Protein AF-A0A836BDU6-F1 (afdb_monomer_lite)

Radius of gyration: 15.28 Å; chains: 1; bounding box: 36×24×41 Å

Structure (mmCIF, N/CA/C/O backbone):
data_AF-A0A836BDU6-F1
#
_entry.id   AF-A0A836BDU6-F1
#
loop_
_atom_site.group_PDB
_atom_site.id
_atom_site.type_symbol
_atom_site.label_atom_id
_atom_site.label_alt_id
_atom_site.label_comp_id
_atom_site.label_asym_id
_atom_site.label_entity_id
_atom_site.label_seq_id
_atom_site.pdbx_PDB_ins_code
_atom_site.Cartn_x
_atom_site.Cartn_y
_atom_site.Cartn_z
_atom_site.occupancy
_atom_site.B_iso_or_equiv
_atom_site.auth_seq_id
_atom_site.auth_comp_id
_atom_site.auth_asym_id
_atom_site.auth_atom_id
_atom_site.pdbx_PDB_model_num
ATOM 1 N N . MET A 1 1 ? 21.487 -6.720 -17.155 1.00 61.06 1 MET A N 1
ATOM 2 C CA . MET A 1 1 ? 20.183 -6.040 -17.330 1.00 61.06 1 MET A CA 1
ATOM 3 C C . MET A 1 1 ? 19.051 -6.851 -16.689 1.00 61.06 1 MET A C 1
ATOM 5 O O . MET A 1 1 ? 18.380 -6.299 -15.833 1.00 61.06 1 MET A O 1
ATOM 9 N N . ILE A 1 2 ? 18.951 -8.164 -16.954 1.00 63.28 2 ILE A N 1
ATOM 10 C CA . ILE A 1 2 ? 17.953 -9.092 -16.362 1.00 63.28 2 ILE A CA 1
ATOM 11 C C . ILE A 1 2 ? 17.946 -9.088 -14.818 1.00 63.28 2 ILE A C 1
ATOM 13 O O . ILE A 1 2 ? 16.914 -8.830 -14.210 1.00 63.28 2 ILE A O 1
ATOM 17 N N . ALA A 1 3 ? 19.108 -9.233 -14.169 1.00 72.00 3 ALA A N 1
ATOM 18 C CA . ALA A 1 3 ? 19.194 -9.253 -12.699 1.00 72.00 3 ALA A CA 1
ATOM 19 C C . ALA A 1 3 ? 18.709 -7.954 -12.013 1.00 72.00 3 ALA A C 1
ATOM 21 O O . ALA A 1 3 ? 18.288 -7.967 -10.856 1.00 72.00 3 ALA A O 1
ATOM 22 N N . PHE A 1 4 ? 18.777 -6.813 -12.711 1.00 74.25 4 PHE A N 1
ATOM 23 C CA . PHE A 1 4 ? 18.329 -5.527 -12.172 1.00 74.25 4 PHE A CA 1
ATOM 24 C C . PHE A 1 4 ? 16.803 -5.398 -12.238 1.00 74.25 4 PHE A C 1
ATOM 26 O O . PHE A 1 4 ? 16.182 -4.966 -11.269 1.00 74.25 4 PHE A O 1
ATOM 33 N N . GLU A 1 5 ? 16.198 -5.848 -13.337 1.00 81.56 5 GLU A N 1
ATOM 34 C CA . GLU A 1 5 ? 14.745 -5.894 -13.498 1.00 81.56 5 GLU A CA 1
ATOM 35 C C . GLU A 1 5 ? 14.099 -6.914 -12.547 1.00 81.56 5 GLU A C 1
ATOM 37 O O . GLU A 1 5 ? 13.128 -6.586 -11.863 1.00 81.56 5 GLU A O 1
ATOM 42 N N . GLU A 1 6 ? 14.693 -8.104 -12.399 1.00 86.19 6 GLU A N 1
ATOM 43 C CA . GLU A 1 6 ? 14.269 -9.108 -11.412 1.00 86.19 6 GLU A CA 1
ATOM 44 C C . GLU A 1 6 ? 14.315 -8.562 -9.981 1.00 86.19 6 GLU A C 1
ATOM 46 O O . GLU A 1 6 ? 13.402 -8.794 -9.183 1.00 86.19 6 GLU A O 1
ATOM 51 N N . ASN A 1 7 ? 15.352 -7.787 -9.645 1.00 89.62 7 ASN A N 1
ATOM 52 C CA . ASN A 1 7 ? 15.445 -7.140 -8.342 1.00 89.62 7 ASN A CA 1
ATOM 53 C C . ASN A 1 7 ? 14.285 -6.162 -8.105 1.00 89.62 7 ASN A C 1
ATOM 55 O O . ASN A 1 7 ? 13.713 -6.175 -7.017 1.00 89.62 7 ASN A O 1
ATOM 59 N N . ILE A 1 8 ? 13.902 -5.354 -9.101 1.00 92.06 8 ILE A N 1
ATOM 60 C CA . ILE A 1 8 ? 12.739 -4.464 -8.973 1.00 92.06 8 ILE A CA 1
ATOM 61 C C . ILE A 1 8 ? 11.441 -5.267 -8.881 1.00 92.06 8 ILE A C 1
ATOM 63 O O . ILE A 1 8 ? 10.634 -4.979 -7.998 1.00 92.06 8 ILE A O 1
ATOM 67 N N . LYS A 1 9 ? 11.244 -6.297 -9.719 1.00 94.06 9 LYS A N 1
ATOM 68 C CA . LYS A 1 9 ? 10.045 -7.155 -9.656 1.00 94.06 9 LYS A CA 1
ATOM 69 C C . LYS A 1 9 ? 9.864 -7.773 -8.265 1.00 94.06 9 LYS A C 1
ATOM 71 O O . LYS A 1 9 ? 8.750 -7.785 -7.751 1.00 94.06 9 LYS A O 1
ATOM 76 N N . ARG A 1 10 ? 10.946 -8.189 -7.594 1.00 95.75 10 ARG A N 1
ATOM 77 C CA . ARG A 1 10 ? 10.896 -8.685 -6.200 1.00 95.75 10 ARG A CA 1
ATOM 78 C C . ARG A 1 10 ? 10.414 -7.643 -5.188 1.00 95.75 10 ARG A C 1
ATOM 80 O O . ARG A 1 10 ? 9.786 -8.012 -4.200 1.00 95.75 10 ARG A O 1
ATOM 87 N N . ILE A 1 11 ? 10.724 -6.367 -5.399 1.00 97.00 11 ILE A N 1
ATOM 88 C CA . ILE A 1 11 ? 10.266 -5.272 -4.530 1.00 97.00 11 ILE A CA 1
ATOM 89 C C . ILE A 1 11 ? 8.801 -4.943 -4.831 1.00 97.00 11 ILE A C 1
ATOM 91 O O . ILE A 1 11 ? 8.001 -4.798 -3.913 1.00 97.00 11 ILE A O 1
ATOM 95 N N . ILE A 1 12 ? 8.428 -4.904 -6.113 1.00 97.62 12 ILE A N 1
ATOM 96 C CA . ILE A 1 12 ? 7.037 -4.729 -6.555 1.00 97.62 12 ILE A CA 1
ATOM 97 C C . ILE A 1 12 ? 6.141 -5.843 -5.999 1.00 97.62 12 ILE A C 1
ATOM 99 O O . ILE A 1 12 ? 5.025 -5.573 -5.565 1.00 97.62 12 ILE A O 1
ATOM 103 N N . LYS A 1 13 ? 6.639 -7.082 -5.941 1.00 98.00 13 LYS A N 1
ATOM 104 C CA . LYS A 1 13 ? 5.914 -8.196 -5.326 1.00 98.00 13 LYS A CA 1
ATOM 105 C C . LYS A 1 13 ? 5.643 -7.956 -3.836 1.00 98.00 13 LYS A C 1
ATOM 107 O O . LYS A 1 13 ? 4.515 -8.142 -3.407 1.00 98.00 13 LYS A O 1
ATOM 112 N N . GLN A 1 14 ? 6.631 -7.479 -3.078 1.00 98.12 14 GLN A N 1
ATOM 113 C CA . GLN A 1 14 ? 6.452 -7.165 -1.652 1.00 98.12 14 GLN A CA 1
ATOM 114 C C . GLN A 1 14 ? 5.441 -6.035 -1.426 1.00 98.12 14 GLN A C 1
ATOM 116 O O . GLN A 1 14 ? 4.631 -6.110 -0.511 1.00 98.12 14 GLN A O 1
ATOM 121 N N . ILE A 1 15 ? 5.434 -5.016 -2.291 1.00 98.44 15 ILE A N 1
ATOM 122 C CA . ILE A 1 15 ? 4.390 -3.980 -2.280 1.00 98.44 15 ILE A CA 1
ATOM 123 C C . ILE A 1 15 ? 3.006 -4.611 -2.469 1.00 98.44 15 ILE A C 1
ATOM 125 O O . ILE A 1 15 ? 2.065 -4.274 -1.755 1.00 98.44 15 ILE A O 1
ATOM 129 N N . PHE A 1 16 ? 2.875 -5.517 -3.440 1.00 98.44 16 PHE A N 1
ATOM 130 C CA . PHE A 1 16 ? 1.607 -6.183 -3.709 1.00 98.44 16 PHE A CA 1
ATOM 131 C C . PHE A 1 16 ? 1.157 -7.057 -2.531 1.00 98.44 16 PHE A C 1
ATOM 133 O O . PHE A 1 16 ? -0.018 -7.042 -2.186 1.00 98.44 16 PHE A O 1
ATOM 140 N N . GLU A 1 17 ? 2.080 -7.760 -1.874 1.00 98.44 17 GLU A N 1
ATOM 141 C CA . GLU A 1 17 ? 1.814 -8.551 -0.662 1.00 98.44 17 GLU A CA 1
ATOM 142 C C . GLU A 1 17 ? 1.329 -7.673 0.509 1.00 98.44 17 GLU A C 1
ATOM 144 O O . GLU A 1 17 ? 0.343 -8.015 1.167 1.00 98.44 17 GLU A O 1
ATOM 149 N N . SER A 1 18 ? 1.941 -6.503 0.726 1.00 98.50 18 SER A N 1
ATOM 150 C CA . SER A 1 18 ? 1.450 -5.516 1.702 1.00 98.50 18 SER A CA 1
ATOM 151 C C . SER A 1 18 ? 0.038 -5.030 1.366 1.00 98.50 18 SER A C 1
ATOM 153 O O . SER A 1 18 ? -0.822 -4.954 2.240 1.00 98.50 18 SER A O 1
ATOM 155 N N . TYR A 1 19 ? -0.237 -4.749 0.090 1.00 98.56 19 TYR A N 1
ATOM 156 C CA . TYR A 1 19 ? -1.574 -4.364 -0.359 1.00 98.56 19 TYR A CA 1
ATOM 157 C C . TYR A 1 19 ? -2.615 -5.474 -0.123 1.00 98.56 19 TYR A C 1
ATOM 159 O O . TYR A 1 19 ? -3.694 -5.189 0.392 1.00 98.56 19 TYR A O 1
ATOM 167 N N . GLN A 1 20 ? -2.291 -6.737 -0.426 1.00 98.44 20 GLN A N 1
ATOM 168 C CA . GLN A 1 20 ? -3.176 -7.874 -0.134 1.00 98.44 20 GLN A CA 1
ATOM 169 C C . GLN A 1 20 ? -3.446 -8.008 1.367 1.00 98.44 20 GLN A C 1
ATOM 171 O O . GLN A 1 20 ? -4.594 -8.185 1.769 1.00 98.44 20 GLN A O 1
ATOM 176 N N . THR A 1 21 ? -2.421 -7.810 2.199 1.00 98.44 21 THR A N 1
ATOM 177 C CA . THR A 1 21 ? -2.578 -7.809 3.661 1.00 98.44 21 THR A CA 1
ATOM 178 C C . THR A 1 21 ? -3.640 -6.796 4.099 1.00 98.44 21 THR A C 1
ATOM 180 O O . THR A 1 21 ? -4.506 -7.133 4.901 1.00 98.44 21 THR A O 1
ATOM 183 N N . LEU A 1 22 ? -3.648 -5.581 3.531 1.00 98.25 22 LEU A N 1
ATOM 184 C CA . LEU A 1 22 ? -4.671 -4.567 3.830 1.00 98.25 22 LEU A CA 1
ATOM 185 C C . LEU A 1 22 ? -6.089 -4.987 3.402 1.00 98.25 22 LEU A C 1
ATOM 187 O O . LEU A 1 22 ? -7.062 -4.624 4.068 1.00 98.25 22 LEU A O 1
ATOM 191 N N . LEU A 1 23 ? -6.238 -5.742 2.311 1.00 98.06 23 LEU A N 1
ATOM 192 C CA . LEU A 1 23 ? -7.545 -6.243 1.869 1.00 98.06 23 LEU A CA 1
ATOM 193 C C . LEU A 1 23 ? -8.129 -7.271 2.849 1.00 98.06 23 LEU A C 1
ATOM 195 O O . LEU A 1 23 ? -9.341 -7.284 3.069 1.00 98.06 23 LEU A O 1
ATOM 199 N N . GLU A 1 24 ? -7.272 -8.091 3.456 1.00 97.69 24 GLU A N 1
ATOM 200 C CA . GLU A 1 24 ? -7.651 -9.217 4.319 1.00 97.69 24 GLU A CA 1
ATOM 201 C C . GLU A 1 24 ? -7.968 -8.828 5.775 1.00 97.69 24 GLU A C 1
ATOM 203 O O . GLU A 1 24 ? -8.540 -9.634 6.521 1.00 97.69 24 GLU A O 1
ATOM 208 N N . LEU A 1 25 ? -7.624 -7.605 6.196 1.00 96.75 25 LEU A N 1
ATOM 209 C CA . LEU A 1 25 ? -7.913 -7.112 7.547 1.00 96.75 25 LEU A CA 1
ATOM 210 C C . LEU A 1 25 ? -9.418 -7.075 7.846 1.00 96.75 25 LEU A C 1
ATOM 212 O O . LEU A 1 25 ? -10.255 -6.848 6.967 1.00 96.75 25 LEU A O 1
ATOM 216 N N . LYS A 1 26 ? -9.751 -7.272 9.127 1.00 94.69 26 LYS A N 1
ATOM 217 C CA . LYS A 1 26 ? -11.132 -7.443 9.614 1.00 94.69 26 LYS A CA 1
ATOM 218 C C . LYS A 1 26 ? -11.598 -6.304 10.517 1.00 94.69 26 LYS A C 1
ATOM 220 O O . LYS A 1 26 ? -12.614 -6.444 11.192 1.00 94.69 26 LYS A O 1
ATOM 225 N N . ASP A 1 27 ? -10.860 -5.199 10.520 1.00 92.19 27 ASP A N 1
ATOM 226 C CA . ASP A 1 27 ? -11.184 -3.970 11.243 1.00 92.19 27 ASP A CA 1
ATOM 227 C C . ASP A 1 27 ? -11.282 -4.175 12.767 1.00 92.19 27 ASP A C 1
ATOM 229 O O . ASP A 1 27 ? -12.084 -3.538 13.448 1.00 92.19 27 ASP A O 1
ATOM 233 N N . LYS A 1 28 ? -10.471 -5.090 13.317 1.00 92.06 28 LYS A N 1
ATOM 234 C CA . LYS A 1 28 ? -10.450 -5.416 14.755 1.00 92.06 28 LYS A CA 1
ATOM 235 C C . LYS A 1 28 ? -9.359 -4.634 15.506 1.00 92.06 28 LYS A C 1
ATOM 237 O O . LYS A 1 28 ? -8.404 -4.169 14.881 1.00 92.06 28 LYS A O 1
ATOM 242 N N . PRO A 1 29 ? -9.436 -4.530 16.849 1.00 86.19 29 PRO A N 1
ATOM 243 C CA . PRO A 1 29 ? -8.352 -3.961 17.646 1.00 86.19 29 PRO A CA 1
ATOM 244 C C . PRO A 1 29 ? -6.996 -4.587 17.294 1.00 86.19 29 PRO A C 1
ATOM 246 O O . PRO A 1 29 ? -6.876 -5.808 17.175 1.00 86.19 29 PRO A O 1
ATOM 249 N N . GLY A 1 30 ? -5.986 -3.740 17.106 1.00 88.94 30 GLY A N 1
ATOM 250 C CA . GLY A 1 30 ? -4.654 -4.133 16.635 1.00 88.94 30 GLY A CA 1
ATOM 251 C C . GLY A 1 30 ? -4.459 -4.048 15.116 1.00 88.94 30 GLY A C 1
ATOM 252 O O . GLY A 1 30 ? -3.331 -3.827 14.681 1.00 88.94 30 GLY A O 1
ATOM 253 N N . ASP A 1 31 ? -5.522 -4.105 14.303 1.00 93.62 31 ASP A N 1
ATOM 254 C CA . ASP A 1 31 ? -5.390 -3.986 12.841 1.00 93.62 31 ASP A CA 1
ATOM 255 C C . ASP A 1 31 ? -4.861 -2.601 12.433 1.00 93.62 31 ASP A C 1
ATOM 257 O O . ASP A 1 31 ? -4.137 -2.492 11.449 1.00 93.62 31 ASP A O 1
ATOM 261 N N . LEU A 1 32 ? -5.140 -1.548 13.212 1.00 93.56 32 LEU A N 1
ATOM 262 C CA . LEU A 1 32 ? -4.611 -0.202 12.958 1.00 93.56 32 LEU A CA 1
ATOM 263 C C . LEU A 1 32 ? 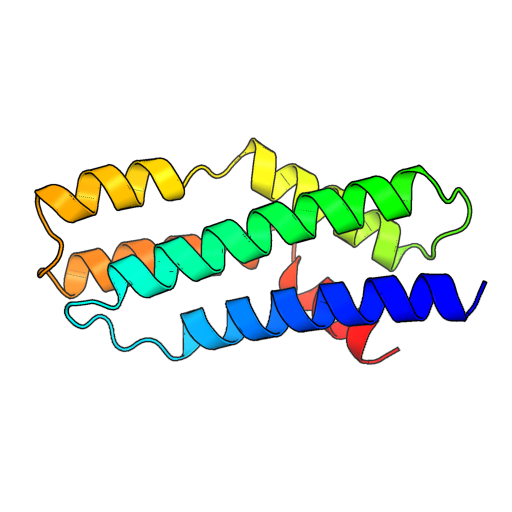-3.068 -0.158 12.963 1.00 93.56 32 LEU A C 1
ATOM 265 O O . LEU A 1 32 ? -2.470 0.535 12.140 1.00 93.56 32 LEU A O 1
ATOM 269 N N . GLU A 1 33 ? -2.424 -0.931 13.842 1.00 94.00 33 GLU A N 1
ATOM 270 C CA . GLU A 1 33 ? -0.960 -1.046 13.890 1.00 94.00 33 GLU A CA 1
ATOM 271 C C . GLU A 1 33 ? -0.430 -1.817 12.675 1.00 94.00 33 GLU A C 1
ATOM 273 O O . GLU A 1 33 ? 0.564 -1.422 12.065 1.00 94.00 33 GLU A O 1
ATOM 278 N N . ILE A 1 34 ? -1.138 -2.873 12.258 1.00 96.56 34 ILE A N 1
ATOM 279 C CA . ILE A 1 34 ? -0.798 -3.628 11.045 1.00 96.56 34 ILE A CA 1
ATOM 280 C C . ILE A 1 34 ? -0.865 -2.709 9.819 1.00 96.56 34 ILE A C 1
ATOM 282 O O . ILE A 1 34 ? 0.077 -2.678 9.028 1.00 96.56 34 ILE A O 1
ATOM 286 N N . ILE A 1 35 ? -1.927 -1.902 9.694 1.00 96.75 35 ILE A N 1
ATOM 287 C CA . ILE A 1 35 ? -2.063 -0.914 8.614 1.00 96.75 35 ILE A CA 1
ATOM 288 C C . ILE A 1 35 ? -0.861 0.035 8.609 1.00 96.75 35 ILE A C 1
ATOM 290 O O . ILE A 1 35 ? -0.258 0.250 7.556 1.00 96.75 35 ILE A O 1
ATOM 294 N N . LYS A 1 36 ? -0.480 0.582 9.773 1.00 97.00 36 LYS A N 1
ATOM 295 C CA . LYS A 1 36 ? 0.673 1.487 9.894 1.00 97.00 36 LYS A CA 1
ATOM 296 C C . LYS A 1 36 ? 1.960 0.834 9.385 1.00 97.00 36 LYS A C 1
ATOM 298 O O . LYS A 1 36 ? 2.680 1.438 8.590 1.00 97.00 36 LYS A O 1
ATOM 303 N N . ILE A 1 37 ? 2.237 -0.394 9.822 1.00 97.75 37 ILE A N 1
ATOM 304 C CA . ILE A 1 37 ? 3.437 -1.146 9.436 1.00 97.75 37 ILE A CA 1
ATOM 305 C C . ILE A 1 37 ? 3.465 -1.393 7.924 1.00 97.75 37 ILE A C 1
ATOM 307 O O . ILE A 1 37 ? 4.482 -1.125 7.280 1.00 97.75 37 ILE A O 1
ATOM 311 N N . GLU A 1 38 ? 2.363 -1.865 7.340 1.00 98.38 38 GLU A N 1
ATOM 312 C CA . GLU A 1 38 ? 2.299 -2.145 5.901 1.00 98.38 38 GLU A CA 1
ATOM 313 C C . GLU A 1 38 ? 2.414 -0.869 5.055 1.00 98.38 38 GLU A C 1
ATOM 315 O O . GLU A 1 38 ? 3.102 -0.864 4.033 1.00 98.38 38 GLU A O 1
ATOM 320 N N . LEU A 1 39 ? 1.844 0.251 5.508 1.00 98.00 39 LEU A N 1
ATOM 321 C CA . LEU A 1 39 ? 2.032 1.547 4.854 1.00 98.00 39 LEU A CA 1
ATOM 322 C C . LEU A 1 39 ? 3.487 2.026 4.891 1.00 98.00 39 LEU A C 1
ATOM 324 O O . LEU A 1 39 ? 4.001 2.498 3.876 1.00 98.00 39 LEU A O 1
ATOM 328 N N . LEU A 1 40 ? 4.169 1.905 6.035 1.00 98.06 40 LEU A N 1
ATOM 329 C CA . LEU A 1 40 ? 5.582 2.279 6.152 1.00 98.06 40 LEU A CA 1
ATOM 330 C C . LEU A 1 40 ? 6.457 1.443 5.209 1.00 98.06 40 LEU A C 1
ATOM 332 O O . LEU A 1 40 ? 7.315 1.998 4.517 1.00 98.06 40 LEU A O 1
ATOM 336 N N . LYS A 1 41 ? 6.200 0.130 5.129 1.00 98.00 41 LYS A N 1
ATOM 337 C CA . LYS A 1 41 ? 6.870 -0.769 4.177 1.00 98.00 41 LYS A CA 1
ATOM 338 C C . LYS A 1 41 ? 6.642 -0.321 2.735 1.00 98.00 41 LYS A C 1
ATOM 340 O O . LYS A 1 41 ? 7.614 -0.108 2.008 1.00 98.00 41 LYS A O 1
ATOM 345 N N . MET A 1 42 ? 5.385 -0.130 2.328 1.00 98.31 42 MET A N 1
ATOM 346 C CA . MET A 1 42 ? 5.053 0.293 0.963 1.00 98.31 42 MET A CA 1
ATOM 347 C C . MET A 1 42 ? 5.686 1.639 0.613 1.00 98.31 42 MET A C 1
ATOM 349 O O . MET A 1 42 ? 6.317 1.744 -0.435 1.00 98.31 42 MET A O 1
ATOM 353 N N . ASN A 1 43 ? 5.618 2.633 1.502 1.00 97.94 43 ASN A N 1
ATOM 354 C CA . ASN A 1 43 ? 6.234 3.943 1.279 1.00 97.94 43 ASN A CA 1
ATOM 355 C C . ASN A 1 43 ? 7.749 3.837 1.068 1.00 97.94 43 ASN A C 1
ATOM 357 O O . ASN A 1 43 ? 8.292 4.448 0.143 1.00 97.94 43 ASN A O 1
ATOM 361 N N . GLY A 1 44 ? 8.431 3.028 1.884 1.00 98.00 44 GLY A N 1
ATOM 362 C CA . GLY A 1 44 ? 9.855 2.748 1.711 1.00 98.00 44 GLY A CA 1
ATOM 363 C C . GLY A 1 44 ? 10.146 2.084 0.363 1.00 98.00 44 GLY A C 1
ATOM 364 O O . GLY A 1 44 ? 11.021 2.529 -0.384 1.00 98.00 44 GLY A O 1
ATOM 365 N N . PHE A 1 45 ? 9.374 1.062 -0.007 1.00 98.31 45 PHE A N 1
ATOM 366 C CA . PHE A 1 45 ? 9.545 0.382 -1.289 1.00 98.31 45 PHE A CA 1
ATOM 367 C C . PHE A 1 45 ? 9.236 1.276 -2.492 1.00 98.31 45 PHE A C 1
ATOM 369 O O . PHE A 1 45 ? 9.970 1.217 -3.479 1.00 98.31 45 PHE A O 1
ATOM 376 N N . PHE A 1 46 ? 8.237 2.157 -2.412 1.00 98.12 46 PHE A N 1
ATOM 377 C CA . PHE A 1 46 ? 7.946 3.152 -3.446 1.00 98.12 46 PHE A CA 1
ATOM 378 C C . PHE A 1 46 ? 9.153 4.047 -3.716 1.00 98.12 46 PHE A C 1
ATOM 380 O O . PHE A 1 46 ? 9.531 4.253 -4.870 1.00 98.12 46 PHE A O 1
ATOM 387 N N . GLN A 1 47 ? 9.812 4.537 -2.664 1.00 97.31 47 GLN A N 1
ATOM 388 C CA . GLN A 1 47 ? 11.030 5.338 -2.805 1.00 97.31 47 GLN A CA 1
ATOM 389 C C . GLN A 1 47 ? 12.166 4.538 -3.459 1.00 97.31 47 GLN A C 1
ATOM 391 O O . GLN A 1 47 ? 12.838 5.043 -4.361 1.00 97.31 47 GLN A O 1
ATOM 396 N N . VAL A 1 48 ? 12.356 3.277 -3.058 1.00 96.25 48 VAL A N 1
ATOM 397 C CA . VAL A 1 48 ? 13.391 2.402 -3.632 1.00 96.25 48 VAL A CA 1
ATOM 398 C C . VAL A 1 48 ? 13.137 2.123 -5.116 1.00 96.25 48 VAL A C 1
ATOM 400 O O . VAL A 1 48 ? 14.067 2.230 -5.919 1.00 96.25 48 VAL A O 1
ATOM 403 N N . VAL A 1 49 ? 11.898 1.795 -5.496 1.00 95.31 49 VAL A N 1
ATOM 404 C CA . VAL A 1 49 ? 11.508 1.549 -6.894 1.00 95.31 49 VAL A CA 1
ATOM 405 C C . VAL A 1 49 ? 11.721 2.809 -7.731 1.00 95.31 49 VAL A C 1
ATOM 407 O O . VAL A 1 49 ? 12.391 2.742 -8.761 1.00 95.31 49 VAL A O 1
ATOM 410 N N . ASN A 1 50 ? 11.252 3.967 -7.257 1.00 94.94 50 ASN A N 1
ATOM 411 C CA . ASN A 1 50 ? 11.442 5.251 -7.936 1.00 94.94 50 ASN A CA 1
ATOM 412 C C . ASN A 1 50 ? 12.917 5.561 -8.192 1.00 94.94 50 ASN A C 1
ATOM 414 O O . ASN A 1 50 ? 13.298 5.828 -9.330 1.00 94.94 50 ASN A O 1
ATOM 418 N N . LYS A 1 51 ? 13.760 5.448 -7.160 1.00 93.19 51 LYS A N 1
ATOM 419 C CA . LYS A 1 51 ? 15.199 5.709 -7.277 1.00 93.19 51 LYS A CA 1
ATOM 420 C C . LYS A 1 51 ? 15.869 4.766 -8.277 1.00 93.19 51 LYS A C 1
ATOM 422 O O . LYS A 1 51 ? 16.699 5.193 -9.074 1.00 93.19 51 LYS A O 1
ATOM 427 N N . LYS A 1 52 ? 15.519 3.476 -8.258 1.00 91.12 52 LYS A N 1
ATOM 428 C CA . LYS A 1 52 ? 16.084 2.495 -9.198 1.00 91.12 52 LYS A CA 1
ATOM 429 C C . LYS A 1 52 ? 15.650 2.755 -10.641 1.00 91.12 52 LYS A 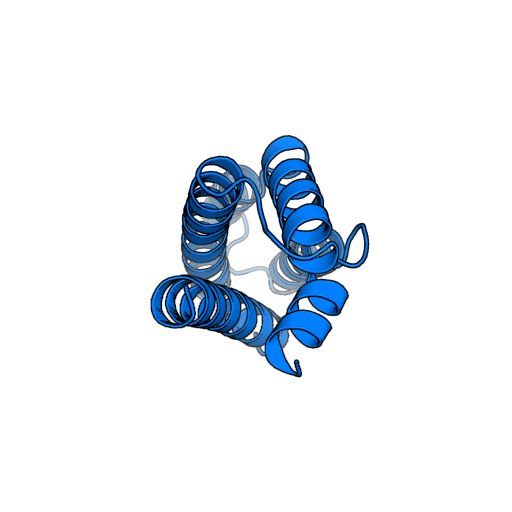C 1
ATOM 431 O O . LYS A 1 52 ? 16.462 2.563 -11.543 1.00 91.12 52 LYS A O 1
ATOM 436 N N . ILE A 1 53 ? 14.407 3.190 -10.854 1.00 90.38 53 ILE A N 1
ATOM 437 C CA . ILE A 1 53 ? 13.895 3.547 -12.182 1.00 90.38 53 ILE A CA 1
ATOM 438 C C . ILE A 1 53 ? 14.577 4.811 -12.710 1.00 90.38 53 ILE A C 1
ATOM 440 O O . ILE A 1 53 ? 15.039 4.808 -13.842 1.00 90.38 53 ILE A O 1
ATOM 444 N N . GLU A 1 54 ? 14.731 5.854 -11.893 1.00 87.06 54 GLU A N 1
ATOM 445 C CA . GLU A 1 54 ? 15.422 7.093 -12.293 1.00 87.06 54 GLU A CA 1
ATOM 446 C C . GLU A 1 54 ? 16.884 6.872 -12.694 1.00 87.06 54 GLU A C 1
ATOM 448 O O . GLU A 1 54 ? 17.370 7.480 -13.647 1.00 87.06 54 GLU A O 1
ATOM 453 N N . LEU A 1 55 ? 17.587 5.983 -11.988 1.00 85.75 55 LEU A N 1
ATOM 454 C CA . LEU A 1 55 ? 18.985 5.659 -12.280 1.00 85.75 55 LEU A CA 1
ATOM 455 C C . LEU A 1 55 ? 19.164 4.865 -13.584 1.00 85.75 55 LEU A C 1
ATOM 457 O O . LEU A 1 55 ? 20.274 4.797 -14.110 1.00 85.75 55 LEU A O 1
ATOM 461 N N . SER A 1 56 ? 18.097 4.270 -14.122 1.00 76.25 56 SER A N 1
ATOM 462 C CA . SER A 1 56 ? 18.141 3.442 -15.325 1.00 76.25 56 SER A CA 1
ATOM 463 C C . SER A 1 56 ? 17.283 4.052 -16.425 1.00 76.25 56 SER A C 1
ATOM 465 O O . SER A 1 56 ? 16.059 3.969 -16.423 1.00 76.25 56 SER A O 1
ATOM 467 N N . LYS A 1 57 ? 17.952 4.632 -17.421 1.00 65.88 57 LYS A N 1
ATOM 468 C CA . LYS A 1 57 ? 17.317 5.370 -18.523 1.00 65.88 57 LYS A CA 1
ATOM 469 C C . LYS A 1 57 ? 16.474 4.507 -19.483 1.00 65.88 57 LYS A C 1
ATOM 471 O O . LYS A 1 57 ? 15.802 5.071 -20.336 1.00 65.88 57 LYS A O 1
ATOM 476 N N . ASN A 1 58 ? 16.481 3.176 -19.345 1.00 68.62 58 ASN A N 1
ATOM 477 C CA . ASN A 1 58 ? 15.959 2.235 -20.349 1.00 68.62 58 ASN A CA 1
ATOM 478 C C . ASN A 1 58 ? 14.844 1.311 -19.822 1.00 68.62 58 ASN A C 1
ATOM 480 O O . ASN A 1 58 ? 14.808 0.131 -20.166 1.00 68.62 58 ASN A O 1
ATOM 484 N N . TYR A 1 59 ? 13.953 1.805 -18.963 1.00 75.88 59 TYR A N 1
ATOM 485 C CA . TYR A 1 59 ? 12.818 1.008 -18.490 1.00 75.88 59 TYR A CA 1
ATOM 486 C C . TYR A 1 59 ? 11.635 1.006 -19.458 1.00 75.88 59 TYR A C 1
ATOM 488 O O . TYR A 1 59 ? 11.399 1.985 -20.167 1.00 75.88 59 TYR A O 1
ATOM 496 N N . SER A 1 60 ? 10.866 -0.091 -19.455 1.00 81.88 60 SER A N 1
ATOM 497 C CA . SER A 1 60 ? 9.622 -0.167 -20.222 1.00 81.88 60 SER A CA 1
ATOM 498 C C . SER A 1 60 ? 8.619 0.892 -19.749 1.00 81.88 60 SER A C 1
ATOM 500 O O . SER A 1 60 ? 8.690 1.409 -18.627 1.00 81.88 60 SER A O 1
ATOM 502 N N . ASN A 1 61 ? 7.655 1.203 -20.617 1.00 87.75 61 ASN A N 1
ATOM 503 C CA . ASN A 1 61 ? 6.647 2.226 -20.355 1.00 87.75 61 ASN A CA 1
ATOM 504 C C . ASN A 1 61 ? 5.877 1.967 -19.044 1.00 87.75 61 ASN A C 1
ATOM 506 O O . ASN A 1 61 ? 5.538 2.913 -18.336 1.00 87.75 61 ASN A O 1
ATOM 510 N N . ASP A 1 62 ? 5.649 0.705 -18.676 1.00 92.19 62 ASP A N 1
ATOM 511 C CA . ASP A 1 62 ? 4.863 0.363 -17.487 1.00 92.19 62 ASP A CA 1
ATOM 512 C C . ASP A 1 62 ? 5.617 0.629 -16.181 1.00 92.19 62 ASP A C 1
ATOM 514 O O . ASP A 1 62 ? 5.028 1.166 -15.244 1.00 92.19 62 ASP A O 1
ATOM 518 N N . TYR A 1 63 ? 6.933 0.401 -16.129 1.00 93.12 63 TYR A N 1
ATOM 519 C CA . TYR A 1 63 ? 7.751 0.817 -14.982 1.00 93.12 63 TYR A CA 1
ATOM 520 C C . TYR A 1 63 ? 7.768 2.343 -14.830 1.00 93.12 63 TYR A C 1
ATOM 522 O O . TYR A 1 63 ? 7.620 2.865 -13.724 1.00 93.12 63 TYR A O 1
ATOM 530 N N . VAL A 1 64 ? 7.892 3.082 -15.937 1.00 93.00 64 VAL A N 1
ATOM 531 C CA . VAL A 1 64 ? 7.864 4.554 -15.910 1.00 93.00 64 VAL A CA 1
ATOM 532 C C . VAL A 1 64 ? 6.505 5.072 -15.424 1.00 93.00 64 VAL A C 1
ATOM 534 O O . VAL A 1 64 ? 6.457 5.989 -14.597 1.00 93.00 64 VAL A O 1
ATOM 537 N N . LYS A 1 65 ? 5.395 4.479 -15.885 1.00 95.12 65 LYS A N 1
ATOM 538 C CA . LYS A 1 65 ? 4.049 4.782 -15.372 1.00 95.12 65 LYS A CA 1
ATOM 539 C C . LYS A 1 65 ? 3.945 4.474 -13.882 1.00 95.12 65 LYS A C 1
ATOM 541 O O . LYS A 1 65 ? 3.485 5.335 -13.132 1.00 95.12 65 LYS A O 1
ATOM 546 N N . LEU A 1 66 ? 4.404 3.297 -13.449 1.00 96.56 66 LEU A N 1
ATOM 547 C CA . LEU A 1 66 ? 4.369 2.894 -12.046 1.00 96.56 66 LEU A CA 1
ATOM 548 C C . LEU A 1 66 ? 5.120 3.891 -11.162 1.00 96.56 66 LEU A C 1
ATOM 550 O O . LEU A 1 66 ? 4.587 4.330 -10.148 1.00 96.56 66 LEU A O 1
ATOM 554 N N . SER A 1 67 ? 6.312 4.317 -11.586 1.00 95.69 67 SER A N 1
ATOM 555 C CA . SER A 1 67 ? 7.095 5.321 -10.865 1.00 95.69 67 SER A CA 1
ATOM 556 C C . SER A 1 67 ? 6.325 6.635 -10.687 1.00 95.69 67 SER A C 1
ATOM 558 O O . SER A 1 67 ? 6.255 7.177 -9.583 1.00 95.69 67 SER A O 1
ATOM 560 N N . LYS A 1 68 ? 5.683 7.141 -11.747 1.00 96.06 68 LYS A N 1
ATOM 561 C CA . LYS A 1 68 ? 4.859 8.361 -11.660 1.00 96.06 68 LYS A CA 1
ATOM 562 C C . LYS A 1 68 ? 3.690 8.194 -10.685 1.00 96.06 68 LYS A C 1
ATOM 564 O O . LYS A 1 68 ? 3.427 9.105 -9.906 1.00 96.06 68 LYS A O 1
ATOM 569 N N . ARG A 1 69 ? 3.025 7.037 -10.705 1.00 97.62 69 ARG A N 1
ATOM 570 C CA . ARG A 1 69 ? 1.889 6.713 -9.825 1.00 97.62 69 ARG A CA 1
ATOM 571 C C . ARG A 1 69 ? 2.324 6.616 -8.355 1.00 97.62 69 ARG A C 1
ATOM 573 O O . ARG A 1 69 ? 1.720 7.253 -7.502 1.00 97.62 69 ARG A O 1
ATOM 580 N N . MET A 1 70 ? 3.445 5.951 -8.070 1.00 97.88 70 MET A N 1
ATOM 581 C CA . MET A 1 70 ? 4.030 5.892 -6.722 1.00 97.88 70 MET A CA 1
ATOM 582 C C . MET A 1 70 ? 4.430 7.274 -6.194 1.00 97.88 70 MET A C 1
ATOM 584 O O . MET A 1 70 ? 4.195 7.589 -5.031 1.00 97.88 70 MET A O 1
ATOM 588 N N . LYS A 1 71 ? 5.033 8.121 -7.040 1.00 97.31 71 LYS A N 1
ATOM 589 C CA . LYS A 1 71 ? 5.353 9.509 -6.666 1.00 97.31 71 LYS A CA 1
ATOM 590 C C . LYS A 1 71 ? 4.095 10.313 -6.368 1.00 97.31 71 LYS A C 1
ATOM 592 O O . LYS A 1 71 ? 4.062 11.010 -5.362 1.00 97.31 71 LYS A O 1
ATOM 597 N N . HIS A 1 72 ? 3.072 10.182 -7.212 1.00 97.62 72 HIS A N 1
ATOM 598 C CA . HIS A 1 72 ? 1.779 10.819 -6.988 1.00 97.62 72 HIS A CA 1
ATOM 599 C C . HIS A 1 72 ? 1.193 10.401 -5.637 1.00 97.62 72 HIS A C 1
ATOM 601 O O . HIS A 1 72 ? 0.808 11.268 -4.859 1.00 97.62 72 HIS A O 1
ATOM 607 N N . TYR A 1 73 ? 1.214 9.104 -5.319 1.00 98.06 73 TYR A N 1
ATOM 608 C CA . TYR A 1 73 ? 0.734 8.613 -4.033 1.00 98.06 73 TYR A CA 1
ATOM 609 C C . TYR A 1 73 ? 1.481 9.263 -2.855 1.00 98.06 73 TYR A C 1
ATOM 611 O O . TYR A 1 73 ? 0.863 9.870 -1.985 1.00 98.06 73 TYR A O 1
ATOM 619 N N . LEU A 1 74 ? 2.819 9.210 -2.872 1.00 97.06 74 LEU A N 1
ATOM 620 C CA . LEU A 1 74 ? 3.667 9.759 -1.804 1.00 97.06 74 LEU A CA 1
ATOM 621 C C . LEU A 1 74 ? 3.499 11.275 -1.605 1.00 97.06 74 LEU A C 1
ATOM 623 O O . LEU A 1 74 ? 3.766 11.778 -0.518 1.00 97.06 74 LEU A O 1
ATOM 627 N N . GLN A 1 75 ? 3.113 12.007 -2.652 1.00 96.75 75 GLN A N 1
ATOM 628 C CA . GLN A 1 75 ? 2.928 13.459 -2.607 1.00 96.75 75 GLN A CA 1
ATOM 629 C C . GLN A 1 75 ? 1.541 13.880 -2.117 1.00 96.75 75 GLN A C 1
ATOM 631 O O . GLN A 1 75 ? 1.417 14.956 -1.538 1.00 96.75 75 GLN A O 1
ATOM 636 N N . ASN A 1 76 ? 0.508 13.074 -2.375 1.00 96.69 76 ASN A N 1
ATOM 637 C CA . ASN A 1 76 ? -0.886 13.476 -2.158 1.00 96.69 76 ASN A CA 1
ATOM 638 C C . ASN A 1 76 ? -1.544 12.786 -0.959 1.00 96.69 76 ASN A C 1
ATOM 640 O 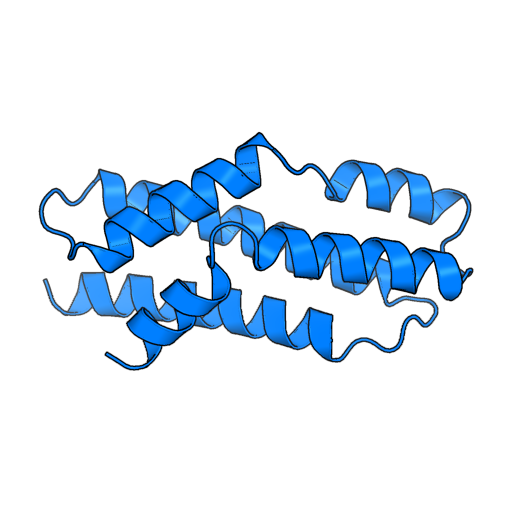O . ASN A 1 76 ? -2.576 13.260 -0.488 1.00 96.69 76 ASN A O 1
ATOM 644 N N . TYR A 1 77 ? -0.952 11.710 -0.435 1.00 95.25 77 TYR A N 1
ATOM 645 C CA . TYR A 1 77 ? -1.528 10.948 0.668 1.00 95.25 77 TYR A CA 1
ATOM 646 C C . TYR A 1 77 ? -0.561 10.837 1.853 1.00 95.25 77 TYR A C 1
ATOM 648 O O . TYR A 1 77 ? 0.566 10.364 1.716 1.00 95.25 77 TYR A O 1
ATOM 656 N N . ASN A 1 78 ? -1.025 11.230 3.045 1.00 90.81 78 ASN A N 1
ATOM 657 C CA . ASN A 1 78 ? -0.283 11.103 4.303 1.00 90.81 78 ASN A CA 1
ATOM 658 C C . ASN A 1 78 ? -1.128 10.416 5.389 1.00 90.81 78 ASN A C 1
ATOM 660 O O . ASN A 1 78 ? -1.567 11.030 6.361 1.00 90.81 78 ASN A O 1
ATOM 664 N N . PHE A 1 79 ? -1.347 9.112 5.222 1.00 95.88 79 PHE A N 1
ATOM 665 C CA . PHE A 1 79 ? -2.143 8.317 6.160 1.00 95.88 79 PHE A CA 1
ATOM 666 C C . PHE A 1 79 ? -1.418 7.968 7.461 1.00 95.88 79 PHE A C 1
ATOM 668 O O . PHE A 1 79 ? -2.080 7.651 8.442 1.00 95.88 79 PHE A O 1
ATOM 675 N N . ILE A 1 80 ? -0.081 8.032 7.510 1.00 94.38 80 ILE A N 1
ATOM 676 C CA . ILE A 1 80 ? 0.669 7.715 8.739 1.00 94.38 80 ILE A CA 1
ATOM 677 C C . ILE A 1 80 ? 0.267 8.672 9.864 1.00 94.38 80 ILE A C 1
ATOM 679 O O . ILE A 1 80 ? -0.050 8.224 10.963 1.00 94.38 80 ILE A O 1
ATOM 683 N N . GLN A 1 81 ? 0.192 9.971 9.566 1.00 91.62 81 GLN A N 1
ATOM 684 C CA . GLN A 1 81 ? -0.229 10.979 10.537 1.00 91.62 81 GLN A CA 1
ATOM 685 C C . GLN A 1 81 ? -1.704 10.815 10.952 1.00 91.62 81 GLN A C 1
ATOM 687 O O . GLN A 1 81 ? -2.043 10.983 12.128 1.00 91.62 81 GLN A O 1
ATOM 692 N N . GLU A 1 82 ? -2.586 10.466 10.008 1.00 91.81 82 GLU A N 1
ATOM 693 C CA . GLU A 1 82 ? -4.002 10.196 10.298 1.00 91.81 82 GLU A CA 1
ATOM 694 C C . GLU A 1 82 ? -4.143 8.990 11.240 1.00 91.81 82 GLU A C 1
ATOM 696 O O . GLU A 1 82 ? -4.833 9.076 12.257 1.00 91.81 82 GLU A O 1
ATOM 701 N N . ILE A 1 83 ? -3.407 7.907 10.977 1.00 92.94 83 ILE A N 1
ATOM 702 C CA . ILE A 1 83 ? -3.383 6.702 11.814 1.00 92.94 83 ILE A CA 1
ATOM 703 C C . ILE A 1 83 ? -2.849 6.995 13.218 1.00 92.94 83 ILE A C 1
ATOM 705 O O . ILE A 1 83 ? -3.444 6.549 14.196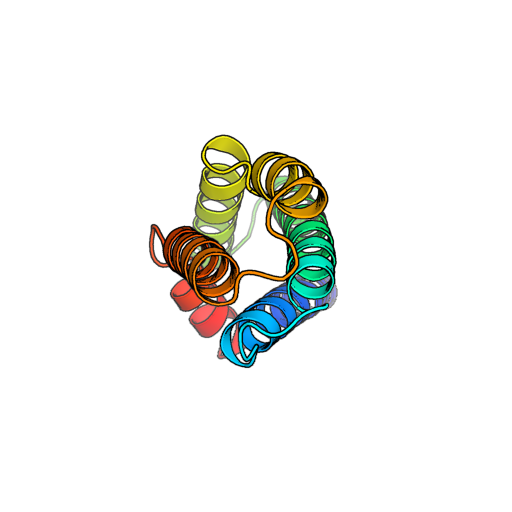 1.00 92.94 83 ILE A O 1
ATOM 709 N N . GLU A 1 84 ? -1.762 7.759 13.346 1.00 91.50 84 GLU A N 1
ATOM 710 C CA . GLU A 1 84 ? -1.205 8.132 14.655 1.00 91.50 84 GLU A CA 1
ATOM 711 C C . GLU A 1 84 ? -2.196 8.949 15.489 1.00 91.50 84 GLU A C 1
ATOM 713 O O . GLU A 1 84 ? -2.341 8.727 16.692 1.00 91.50 84 GLU A O 1
ATOM 718 N N . THR A 1 85 ? -2.946 9.838 14.838 1.00 89.38 85 THR A N 1
ATOM 719 C CA . THR A 1 85 ? -4.018 10.602 15.486 1.00 89.38 85 THR A CA 1
ATOM 720 C C . THR A 1 85 ? -5.170 9.687 15.912 1.00 89.38 85 THR A C 1
ATOM 722 O O . THR A 1 85 ? -5.696 9.811 17.021 1.00 89.38 85 THR A O 1
ATOM 725 N N . MET A 1 86 ? -5.549 8.731 15.058 1.00 87.94 86 MET A N 1
ATOM 726 C CA . MET A 1 86 ? -6.606 7.760 15.347 1.00 87.94 86 MET A CA 1
ATOM 727 C C . MET A 1 86 ? -6.239 6.789 16.470 1.00 87.94 86 MET A C 1
ATOM 729 O O . MET A 1 86 ? -7.115 6.438 17.259 1.00 87.94 86 MET A O 1
ATOM 733 N N . ALA A 1 87 ? -4.976 6.372 16.574 1.00 86.94 87 ALA A N 1
ATOM 734 C CA . ALA A 1 87 ? -4.528 5.389 17.559 1.00 86.94 87 ALA A CA 1
ATOM 735 C C . ALA A 1 87 ? -4.812 5.831 19.005 1.00 86.94 87 ALA A C 1
ATOM 737 O O . ALA A 1 87 ? -5.223 5.016 19.832 1.00 86.94 87 ALA A O 1
ATOM 738 N N . ASN A 1 88 ? -4.676 7.130 19.279 1.00 82.44 88 ASN A N 1
ATOM 739 C CA . ASN A 1 88 ? -4.881 7.702 20.611 1.00 82.44 88 ASN A CA 1
ATOM 740 C C . ASN A 1 88 ? -6.357 7.838 21.008 1.00 82.44 88 ASN A C 1
ATOM 742 O O . ASN A 1 88 ? -6.671 7.853 22.194 1.00 82.44 88 ASN A O 1
ATOM 746 N N . LEU A 1 89 ? -7.259 7.973 20.034 1.00 79.81 89 LEU A N 1
ATOM 747 C CA . LEU A 1 89 ? -8.649 8.365 20.286 1.00 79.81 89 LEU A CA 1
ATOM 748 C C . LEU A 1 89 ? -9.660 7.260 19.956 1.00 79.81 89 LEU A C 1
ATOM 750 O O . LEU A 1 89 ? -10.736 7.214 20.547 1.00 79.81 89 LEU A O 1
ATOM 754 N N . TYR A 1 90 ? -9.336 6.389 18.996 1.00 78.81 90 TYR A N 1
ATOM 755 C CA . TYR A 1 90 ? -10.308 5.532 18.313 1.00 78.81 90 TYR A CA 1
ATOM 756 C C . TYR A 1 90 ? -9.751 4.164 17.896 1.00 78.81 90 TYR A C 1
ATOM 758 O O . TYR A 1 90 ? -10.321 3.510 17.026 1.00 78.81 90 TYR A O 1
ATOM 766 N N . SER A 1 91 ? -8.651 3.707 18.496 1.00 73.06 91 SER A N 1
ATOM 767 C CA . SER A 1 91 ? -8.002 2.431 18.143 1.00 73.06 91 SER A CA 1
ATOM 768 C C . SER A 1 91 ? -8.913 1.201 18.261 1.00 73.06 91 SER A C 1
ATOM 770 O O . SER A 1 91 ? -8.660 0.195 17.601 1.00 73.06 91 SER A O 1
ATOM 772 N N . ASN A 1 92 ? -9.987 1.296 19.049 1.00 82.12 92 ASN A N 1
ATOM 773 C CA . ASN A 1 92 ? -10.966 0.231 19.263 1.00 82.12 92 ASN A CA 1
ATOM 774 C C . ASN A 1 92 ? -12.306 0.456 18.538 1.00 82.12 92 ASN A C 1
ATOM 776 O O . ASN A 1 92 ? -13.238 -0.297 18.799 1.00 82.12 92 ASN A O 1
ATOM 780 N N . ASP A 1 93 ? -12.434 1.474 17.674 1.00 89.12 93 ASP A N 1
ATOM 781 C CA . ASP A 1 93 ? -13.654 1.750 16.895 1.00 89.12 93 ASP A CA 1
ATOM 782 C C . ASP A 1 93 ? -13.582 1.053 15.517 1.00 89.12 93 ASP A C 1
ATOM 784 O O . ASP A 1 93 ? -12.908 1.556 14.607 1.00 89.12 93 ASP A O 1
ATOM 788 N N . PRO A 1 94 ? -14.289 -0.078 15.310 1.00 90.06 94 PRO A N 1
ATOM 789 C CA . PRO A 1 94 ? -14.183 -0.858 14.076 1.00 90.06 94 PRO A CA 1
ATOM 790 C C . PRO A 1 94 ? -14.659 -0.093 12.838 1.00 90.06 94 PRO A C 1
ATOM 792 O O . PRO A 1 94 ? -14.144 -0.296 11.740 1.00 90.06 94 PRO A O 1
ATOM 795 N N . HIS A 1 95 ? -15.626 0.818 12.991 1.00 92.25 95 HIS A N 1
ATOM 796 C CA . HIS A 1 95 ? -16.133 1.605 11.869 1.00 92.25 95 HIS A CA 1
ATOM 797 C C . HIS A 1 95 ? -15.092 2.608 11.387 1.00 92.25 95 HIS A C 1
ATOM 799 O O . HIS A 1 95 ? -14.901 2.776 10.181 1.00 92.25 95 HIS A O 1
ATOM 805 N N . ARG A 1 96 ? -14.376 3.251 12.313 1.00 91.31 96 ARG A N 1
ATOM 806 C CA . ARG A 1 96 ? -13.290 4.168 11.950 1.00 91.31 96 ARG A CA 1
ATOM 807 C C . ARG A 1 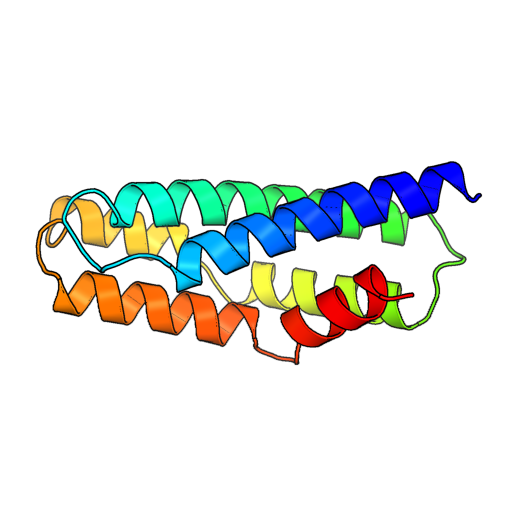96 ? -12.110 3.432 11.334 1.00 91.31 96 ARG A C 1
ATOM 809 O O . ARG A 1 96 ? -11.595 3.906 10.323 1.00 91.31 96 ARG A O 1
ATOM 816 N N . LEU A 1 97 ? -11.734 2.275 11.884 1.00 93.38 97 LEU A N 1
ATOM 817 C CA . LEU A 1 97 ? -10.698 1.405 11.313 1.00 93.38 97 LEU A CA 1
ATOM 818 C C . LEU A 1 97 ? -11.045 0.993 9.876 1.00 93.38 97 LEU A C 1
ATOM 820 O O . LEU A 1 97 ? -10.229 1.158 8.969 1.00 93.38 97 LEU A O 1
ATOM 824 N N . LYS A 1 98 ? -12.289 0.561 9.646 1.00 95.25 98 LYS A N 1
ATOM 825 C CA . LYS A 1 98 ? -12.780 0.244 8.304 1.00 95.25 98 LYS A CA 1
ATOM 826 C C . LYS A 1 98 ? -12.679 1.436 7.358 1.00 95.25 98 LYS A C 1
ATOM 828 O O . LYS A 1 98 ? -12.192 1.296 6.239 1.00 95.25 98 LYS A O 1
ATOM 833 N N . ASN A 1 99 ? -13.111 2.613 7.801 1.00 94.81 99 ASN A N 1
ATOM 834 C CA . ASN A 1 99 ? -13.116 3.810 6.964 1.00 94.81 99 ASN A CA 1
ATOM 835 C C . ASN A 1 99 ? -11.703 4.234 6.546 1.00 94.81 99 ASN A C 1
ATOM 837 O O . ASN A 1 99 ? -11.488 4.532 5.372 1.00 94.81 99 ASN A O 1
ATOM 841 N N . ILE A 1 100 ? -10.736 4.247 7.472 1.00 95.06 100 ILE A N 1
ATOM 842 C CA . ILE A 1 100 ? -9.352 4.603 7.127 1.00 95.06 100 ILE A CA 1
ATOM 843 C C . ILE A 1 100 ? -8.732 3.560 6.194 1.00 95.06 100 ILE A C 1
ATOM 845 O O . ILE A 1 100 ? -8.100 3.920 5.203 1.00 95.06 100 ILE A O 1
ATOM 849 N N . ARG A 1 101 ? -8.986 2.271 6.446 1.00 96.94 101 ARG A N 1
ATOM 850 C CA . ARG A 1 101 ? -8.500 1.178 5.602 1.00 96.94 101 ARG A CA 1
ATOM 851 C C . ARG A 1 101 ? -9.020 1.282 4.170 1.00 96.94 101 ARG A C 1
ATOM 853 O O . ARG A 1 101 ? -8.234 1.144 3.236 1.00 96.94 101 ARG A O 1
ATOM 860 N N . LEU A 1 102 ? -10.312 1.560 3.990 1.00 97.75 102 LEU A N 1
ATOM 861 C CA . LEU A 1 102 ? -10.909 1.734 2.663 1.00 97.75 102 LEU A CA 1
ATOM 862 C C . LEU A 1 102 ? -10.314 2.936 1.923 1.00 97.75 102 LEU A C 1
ATOM 864 O O . LEU A 1 102 ? -9.892 2.774 0.784 1.00 97.75 102 LEU A O 1
ATOM 868 N N . LYS A 1 103 ? -10.164 4.092 2.583 1.00 97.50 103 LYS A N 1
ATOM 869 C CA . LYS A 1 103 ? -9.508 5.268 1.978 1.00 97.50 103 LYS A CA 1
ATOM 870 C C . LYS A 1 103 ? -8.077 4.974 1.525 1.00 97.50 103 LYS A C 1
ATOM 872 O O . LYS A 1 103 ? -7.663 5.407 0.452 1.00 97.50 103 LYS A O 1
ATOM 877 N N . ILE A 1 104 ? -7.321 4.225 2.329 1.00 98.19 104 ILE A N 1
ATOM 878 C CA . ILE A 1 104 ? -5.968 3.788 1.969 1.00 98.19 104 ILE A CA 1
ATOM 879 C C . ILE A 1 104 ? -6.014 2.892 0.728 1.00 98.19 104 ILE A C 1
ATOM 881 O O . ILE A 1 104 ? -5.281 3.135 -0.227 1.00 98.19 104 ILE A O 1
ATOM 885 N N . ILE A 1 105 ? -6.887 1.883 0.702 1.00 98.44 105 ILE A N 1
ATOM 886 C CA . ILE A 1 105 ? -7.036 0.988 -0.454 1.00 98.44 105 ILE A CA 1
ATOM 887 C C . ILE A 1 105 ? -7.396 1.780 -1.716 1.00 98.44 105 ILE A C 1
ATOM 889 O O . ILE A 1 105 ? -6.753 1.594 -2.747 1.00 98.44 105 ILE A O 1
ATOM 893 N N . GLU A 1 106 ? -8.362 2.692 -1.625 1.00 98.19 106 GLU A N 1
ATOM 894 C CA . GLU A 1 106 ? -8.794 3.551 -2.732 1.00 98.19 106 GLU A CA 1
ATOM 895 C C . GLU A 1 106 ? -7.644 4.425 -3.244 1.00 98.19 106 GLU A C 1
ATOM 897 O O . GLU A 1 106 ? -7.390 4.477 -4.444 1.00 98.19 106 GLU A O 1
ATOM 902 N N . SER A 1 107 ? -6.876 5.046 -2.346 1.00 98.06 107 SER A N 1
ATOM 903 C CA . SER A 1 107 ? -5.714 5.861 -2.727 1.00 98.06 107 SER A CA 1
ATOM 904 C C . SER A 1 107 ? -4.581 5.051 -3.372 1.00 98.06 107 SER A C 1
ATOM 906 O O . SER A 1 107 ? -3.882 5.551 -4.250 1.00 98.06 107 SER A O 1
ATOM 908 N N . LEU A 1 108 ? -4.403 3.785 -2.972 1.00 98.00 108 LEU A N 1
ATOM 909 C CA . LEU A 1 108 ? -3.454 2.868 -3.602 1.00 98.00 108 LEU A CA 1
ATOM 910 C C . LEU A 1 108 ? -3.951 2.411 -4.977 1.00 98.00 108 LEU A C 1
ATOM 912 O O . LEU A 1 108 ? -3.143 2.075 -5.835 1.00 98.00 108 LEU A O 1
ATOM 916 N N . GLN A 1 109 ? -5.264 2.369 -5.192 1.00 97.69 109 GLN A N 1
ATOM 917 C CA . GLN A 1 109 ? -5.879 2.051 -6.481 1.00 97.69 109 GLN A CA 1
ATOM 918 C C . GLN A 1 109 ? -5.988 3.271 -7.403 1.00 97.69 109 GLN A C 1
ATOM 920 O O . GLN A 1 109 ? -6.156 3.091 -8.610 1.00 97.69 109 GLN A O 1
ATOM 925 N N . ASP A 1 110 ? -5.847 4.486 -6.869 1.00 96.00 110 ASP A N 1
ATOM 926 C CA . ASP A 1 110 ? -5.851 5.716 -7.652 1.00 96.00 110 ASP A CA 1
ATOM 927 C C . ASP A 1 110 ? -4.803 5.668 -8.771 1.00 96.00 110 ASP A C 1
ATOM 929 O O . ASP A 1 110 ? -3.720 5.074 -8.659 1.00 96.00 110 ASP A O 1
ATOM 933 N N . LYS A 1 111 ? -5.167 6.275 -9.903 1.00 95.56 111 LYS A N 1
ATOM 934 C CA . LYS A 1 111 ? -4.410 6.224 -11.157 1.00 95.56 111 LYS A CA 1
ATOM 935 C C . LYS A 1 111 ? -4.010 4.795 -11.546 1.00 95.56 111 LYS A C 1
ATOM 937 O O . LYS A 1 111 ? -2.927 4.635 -12.088 1.00 95.56 111 LYS A O 1
ATOM 942 N N . ASP A 1 112 ? -4.804 3.776 -11.218 1.00 96.44 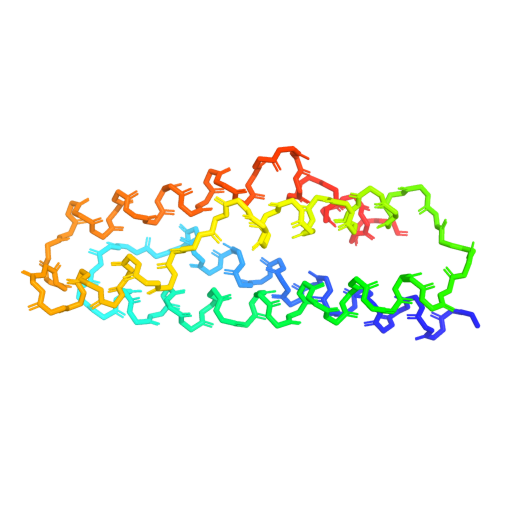112 ASP A N 1
ATOM 943 C CA . ASP A 1 112 ? -4.581 2.341 -11.471 1.00 96.44 112 ASP A CA 1
ATOM 944 C C . ASP A 1 112 ? -3.195 1.815 -11.035 1.00 96.44 112 ASP A C 1
ATOM 946 O O . ASP A 1 112 ? -2.576 0.968 -11.693 1.00 96.44 112 ASP A O 1
ATOM 950 N N . MET A 1 113 ? -2.635 2.326 -9.933 1.00 97.75 113 MET A N 1
ATOM 951 C CA . MET A 1 113 ? -1.304 1.899 -9.476 1.00 97.75 113 MET A CA 1
ATOM 952 C C . MET A 1 113 ? -1.231 0.381 -9.229 1.00 97.75 113 MET A C 1
ATOM 954 O O . MET A 1 113 ? -0.312 -0.267 -9.736 1.00 97.75 113 MET A O 1
ATOM 958 N N . ILE A 1 114 ? -2.222 -0.206 -8.547 1.00 97.94 114 ILE A N 1
ATOM 959 C CA . ILE A 1 114 ? -2.300 -1.664 -8.332 1.00 97.94 114 ILE A CA 1
ATOM 960 C C . ILE A 1 114 ? -2.463 -2.444 -9.646 1.00 97.94 114 ILE A C 1
ATOM 962 O O . ILE A 1 114 ? -1.899 -3.529 -9.799 1.00 97.94 114 ILE A O 1
ATOM 966 N N . GLU A 1 115 ? -3.194 -1.911 -10.624 1.00 97.12 115 GLU A N 1
ATOM 967 C CA . GLU A 1 115 ? -3.340 -2.564 -11.929 1.00 97.12 115 GLU A CA 1
ATOM 968 C C . GLU A 1 115 ? -2.001 -2.620 -12.676 1.00 97.12 115 GLU A C 1
ATOM 970 O O . GLU A 1 115 ? -1.606 -3.678 -13.163 1.00 97.12 115 GLU A O 1
ATOM 975 N N . THR A 1 116 ? -1.239 -1.520 -12.686 1.00 97.00 116 THR A N 1
ATOM 976 C CA . THR A 1 116 ? 0.107 -1.512 -13.290 1.00 97.00 116 THR A CA 1
ATOM 977 C C . THR A 1 116 ? 1.061 -2.470 -12.585 1.00 97.00 116 THR A C 1
ATOM 979 O O . THR A 1 116 ? 1.838 -3.154 -13.250 1.00 97.00 116 THR A O 1
ATOM 982 N N . ILE A 1 117 ? 0.991 -2.566 -11.252 1.00 97.25 117 ILE A N 1
ATOM 983 C CA . ILE A 1 117 ? 1.746 -3.572 -10.490 1.00 97.25 117 ILE A CA 1
ATOM 984 C C . ILE A 1 117 ? 1.418 -4.980 -10.997 1.00 97.25 117 ILE A C 1
ATOM 986 O O . ILE A 1 117 ? 2.329 -5.750 -11.293 1.00 97.25 117 ILE A O 1
ATOM 990 N N . ASN A 1 118 ? 0.133 -5.300 -11.161 1.00 95.94 118 ASN A N 1
ATOM 991 C CA . ASN A 1 118 ? -0.295 -6.601 -11.670 1.00 95.94 118 ASN A CA 1
ATOM 992 C C . ASN A 1 118 ? 0.206 -6.881 -13.093 1.00 95.94 118 ASN A C 1
ATOM 994 O O . ASN A 1 118 ? 0.618 -8.006 -13.368 1.00 95.94 118 ASN A O 1
ATOM 998 N N . ILE A 1 119 ? 0.194 -5.886 -13.985 1.00 95.50 119 ILE A N 1
ATOM 999 C CA . ILE A 1 119 ? 0.728 -6.023 -15.350 1.00 95.50 119 ILE A CA 1
ATOM 1000 C C . ILE A 1 119 ? 2.219 -6.385 -15.301 1.00 95.50 119 ILE A C 1
ATOM 1002 O O . ILE A 1 119 ? 2.632 -7.367 -15.914 1.00 95.50 119 ILE A O 1
ATOM 1006 N N . ILE A 1 120 ? 3.011 -5.658 -14.506 1.00 94.50 120 ILE A N 1
ATOM 1007 C CA . ILE A 1 120 ? 4.459 -5.892 -14.381 1.00 94.50 120 ILE A CA 1
ATOM 1008 C C . ILE A 1 120 ? 4.765 -7.269 -13.774 1.00 94.50 120 ILE A C 1
ATOM 1010 O O . ILE A 1 120 ? 5.718 -7.928 -14.187 1.00 94.50 120 ILE A O 1
ATOM 1014 N N . LEU A 1 121 ? 3.976 -7.721 -12.797 1.00 94.94 121 LEU A N 1
ATOM 1015 C CA . LEU A 1 121 ? 4.182 -9.021 -12.149 1.00 94.94 121 LEU A CA 1
ATOM 1016 C C . LEU A 1 121 ? 3.780 -10.218 -13.025 1.00 94.94 121 LEU A C 1
ATOM 1018 O O . LEU A 1 121 ? 4.247 -11.324 -12.766 1.00 94.94 121 LEU A O 1
ATOM 1022 N N . LYS A 1 122 ? 2.921 -10.010 -14.030 1.00 91.88 122 LYS A N 1
ATOM 1023 C CA . LYS A 1 122 ? 2.488 -11.043 -14.988 1.00 91.88 122 LYS A CA 1
ATOM 1024 C C . LYS A 1 122 ? 3.328 -11.080 -16.269 1.00 91.88 122 LYS A C 1
ATOM 1026 O O . LYS A 1 122 ? 3.273 -12.087 -16.970 1.00 91.88 122 LYS A O 1
ATOM 1031 N N . SER A 1 123 ? 4.045 -9.995 -16.578 1.00 81.62 123 SER A N 1
ATOM 1032 C CA . SER A 1 123 ? 5.036 -9.925 -17.667 1.00 81.62 123 SER A CA 1
ATOM 1033 C C . SER A 1 123 ? 6.297 -10.721 -17.363 1.00 81.62 123 SER A C 1
ATOM 1035 O O . SER A 1 123 ? 6.885 -11.263 -18.318 1.00 81.62 123 SER A O 1
#

Sequence (123 aa):
MIAFEENIKRIIKQIFESYQTLLELKDKPGDLEIIKIELLKMNGFFQVVNKKIELSKNYSNDYVKLSKRMKHYLQNYNFIQEIETMANLYSNDPHRLKNIRLKIIESLQDKDMIETINIILKS

Foldseek 3Di:
DVVLLVVLLVLLVLLLVLLVLLVPDDLAQPVLVSVLVSVVSNLVSLVVLLVSPVVDPDDDPLSVLLNVLSVVLNVPDDCNVVSVVCCVPPSGPSVVSVVSSVVVSVSCCPVPNVVSSVVSNVD

Secondary structure (DSSP, 8-state):
-HHHHHHHHHHHHHHHHHHHHHHH----TTHHHHHHHHHHHHHHHHHHHHHHHHT-TT--HHHHHHHHHHHHHHHH--HHHHHHHHHHHHTT-HHHHHHHHHHHHHHHHGGGHHHHHHHHHH-

pLDDT: mean 92.45, std 7.88, range [61.06, 98.56]